Protein AF-A0A453BUC8-F1 (afdb_monomer)

Sequence (94 aa):
QVNPQFYAFRWITLLLTQEFKFRDCIHLWDALLGDPEGPQATLLRICCAMLILVRRRLLAGDFTANLKLLQNYPPTNIDHLLHIANKLRGLVPC

InterPro domains:
  IPR000195 Rab-GAP-TBC domain [PF00566] (2-58)
  IPR000195 Rab-GAP-TBC domain [PS50086] (1-36)
  IPR035969 Rab-GAP-TBC domain superfamily [SSF47923] (1-89)

Solvent-accessible surface area (backbone atoms only — not comparable to full-atom values): 5511 Å² total; per-residue (Å²): 136,85,63,59,74,81,38,49,53,59,40,61,78,50,65,38,52,89,62,40,55,71,72,56,33,52,58,52,42,55,55,24,72,68,36,92,81,33,46,68,51,43,47,52,31,42,55,49,26,55,51,59,75,44,38,72,58,48,75,74,39,55,72,68,55,36,50,51,44,60,69,55,49,71,94,70,64,62,70,62,41,50,54,48,18,59,70,40,62,91,72,61,86,121

Organism: Aegilops tauschii subsp. strangulata (NCBI:txid200361)

Nearest PDB structures (foldseek):
  2qq8-assembly1_A  TM=8.902E-01  e=6.471E-02  Homo sapiens
  4bg5-assembly2_B  TM=3.264E-01  e=9.032E+00  Borreliella burgdorferi B31

Mean predicted aligned error: 3.76 Å

Foldseek 3Di:
DADCVLQVVCCVVVVNPQADPPVLSVVLVCCQPVDPVHNVLLSVLLVVLLCVVCVVVCVVDDRVSNSVCRNHPDDDDSVVSSVSSVVCVPVDDD

Structure (mmCIF, N/CA/C/O backbone):
data_AF-A0A453BUC8-F1
#
_entry.id   AF-A0A453BUC8-F1
#
loop_
_atom_site.group_PDB
_atom_site.id
_atom_site.type_symbol
_atom_site.label_atom_id
_atom_site.label_alt_id
_atom_site.label_comp_id
_atom_site.label_asym_id
_atom_site.label_entity_id
_atom_site.label_seq_id
_atom_site.pdbx_PDB_ins_code
_atom_site.Cartn_x
_atom_site.Cartn_y
_atom_site.Cartn_z
_atom_site.occupancy
_atom_site.B_iso_or_equiv
_atom_site.auth_seq_id
_atom_site.auth_comp_id
_atom_site.auth_asym_id
_atom_site.auth_atom_id
_atom_site.pdbx_PDB_model_num
ATOM 1 N N . GLN A 1 1 ? 20.507 1.098 -6.235 1.00 59.62 1 GLN A N 1
ATOM 2 C CA . GLN A 1 1 ? 19.617 0.952 -5.060 1.00 59.62 1 GLN A CA 1
ATOM 3 C C . GLN A 1 1 ? 18.381 1.811 -5.286 1.00 59.62 1 GLN A C 1
ATOM 5 O O . GLN A 1 1 ? 18.540 2.938 -5.735 1.00 59.62 1 GLN A O 1
ATOM 10 N N . VAL A 1 2 ? 17.176 1.296 -5.025 1.00 75.81 2 VAL A N 1
ATOM 11 C CA . VAL A 1 2 ? 15.934 2.090 -5.070 1.00 75.81 2 VAL A CA 1
ATOM 12 C C . VAL A 1 2 ? 15.640 2.559 -3.648 1.00 75.81 2 VAL A C 1
ATOM 14 O O . VAL A 1 2 ? 15.424 1.727 -2.772 1.00 75.81 2 VAL A O 1
ATOM 17 N N . ASN A 1 3 ? 15.678 3.870 -3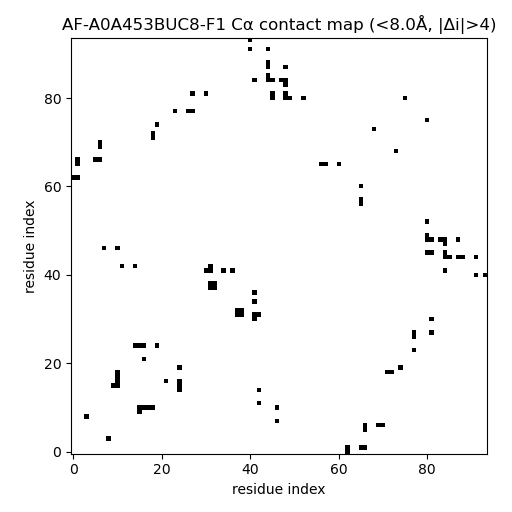.403 1.00 80.62 3 ASN A N 1
ATOM 18 C CA . ASN A 1 3 ? 15.377 4.426 -2.083 1.00 80.62 3 ASN A CA 1
ATOM 19 C C . ASN A 1 3 ? 13.850 4.380 -1.837 1.00 80.62 3 ASN A C 1
ATOM 21 O O . ASN A 1 3 ? 13.102 4.883 -2.683 1.00 80.62 3 ASN A O 1
ATOM 25 N N . PRO A 1 4 ? 13.377 3.826 -0.700 1.00 79.94 4 PRO A N 1
ATOM 26 C CA . PRO A 1 4 ? 11.963 3.809 -0.328 1.00 79.94 4 PRO A CA 1
ATOM 27 C C . PRO A 1 4 ? 11.257 5.162 -0.415 1.00 79.94 4 PRO A C 1
ATOM 29 O O . PRO A 1 4 ? 10.076 5.213 -0.747 1.00 79.94 4 PRO A O 1
ATOM 32 N N . GLN A 1 5 ? 11.974 6.266 -0.193 1.00 84.00 5 GLN A N 1
ATOM 33 C CA . GLN A 1 5 ? 11.423 7.623 -0.273 1.00 84.00 5 GLN A CA 1
ATOM 34 C C . GLN A 1 5 ? 10.772 7.943 -1.630 1.00 84.00 5 GLN A C 1
ATOM 36 O O . GLN A 1 5 ? 9.830 8.728 -1.674 1.00 84.00 5 GLN A O 1
ATOM 41 N N . PHE A 1 6 ? 11.203 7.304 -2.724 1.00 84.50 6 PHE A N 1
ATOM 42 C CA . PHE A 1 6 ? 10.666 7.567 -4.063 1.00 84.50 6 PHE A CA 1
ATOM 43 C C . PHE A 1 6 ? 9.284 6.951 -4.345 1.00 84.50 6 PHE A C 1
ATOM 45 O O . PHE A 1 6 ? 8.663 7.295 -5.354 1.00 84.50 6 PHE A O 1
ATOM 52 N N . TYR A 1 7 ? 8.797 6.043 -3.491 1.00 89.00 7 TYR A N 1
ATOM 53 C CA . TYR A 1 7 ? 7.475 5.415 -3.640 1.00 89.00 7 TYR A CA 1
ATOM 54 C C . TYR A 1 7 ? 6.697 5.356 -2.314 1.00 89.00 7 TYR A C 1
ATOM 56 O O . TYR A 1 7 ? 5.527 5.734 -2.266 1.00 89.00 7 TYR A O 1
ATOM 64 N N . ALA A 1 8 ? 7.351 4.963 -1.217 1.00 89.44 8 ALA A N 1
ATOM 65 C CA . ALA A 1 8 ? 6.706 4.673 0.061 1.00 89.44 8 ALA A CA 1
ATOM 66 C C . ALA A 1 8 ? 6.158 5.921 0.759 1.00 89.44 8 ALA A C 1
ATOM 68 O O . ALA A 1 8 ? 5.144 5.831 1.443 1.00 89.44 8 ALA A O 1
ATOM 69 N N . PHE A 1 9 ? 6.779 7.092 0.564 1.00 91.31 9 PHE A N 1
ATOM 70 C CA . PHE A 1 9 ? 6.275 8.344 1.138 1.00 91.31 9 PHE A CA 1
ATOM 71 C C . PHE A 1 9 ? 4.822 8.593 0.719 1.00 91.31 9 PHE A C 1
ATOM 73 O O . PHE A 1 9 ? 3.958 8.844 1.556 1.00 91.31 9 PHE A O 1
ATOM 80 N N . ARG A 1 10 ? 4.538 8.430 -0.575 1.00 93.31 10 ARG A N 1
ATOM 81 C CA . ARG A 1 10 ? 3.206 8.611 -1.155 1.00 93.31 10 ARG A CA 1
ATOM 82 C C . ARG A 1 10 ? 2.233 7.529 -0.694 1.00 93.31 10 ARG A C 1
ATOM 84 O O . ARG A 1 10 ? 1.112 7.843 -0.317 1.00 93.31 10 ARG A O 1
ATOM 91 N N . TRP A 1 11 ? 2.673 6.271 -0.675 1.00 94.75 11 TRP A N 1
ATOM 92 C CA . TRP A 1 11 ? 1.873 5.147 -0.179 1.00 94.75 11 TRP A CA 1
ATOM 93 C C . TRP A 1 11 ? 1.398 5.364 1.262 1.00 94.75 11 TRP A C 1
ATOM 95 O O . TRP A 1 11 ? 0.224 5.156 1.558 1.00 94.75 11 TRP A O 1
ATOM 105 N N . ILE A 1 12 ? 2.300 5.819 2.134 1.00 93.06 12 ILE A N 1
ATOM 106 C CA . ILE A 1 12 ? 2.029 6.008 3.561 1.00 93.06 12 ILE A CA 1
ATOM 107 C C . ILE A 1 12 ? 1.174 7.256 3.798 1.00 93.06 12 ILE A C 1
ATOM 109 O O . ILE A 1 12 ? 0.133 7.170 4.441 1.00 93.06 12 ILE A O 1
ATOM 113 N N . THR A 1 13 ? 1.581 8.407 3.256 1.00 93.38 13 THR A N 1
ATOM 114 C CA . THR A 1 13 ? 0.884 9.689 3.486 1.00 93.38 13 THR A CA 1
ATOM 115 C C . THR A 1 13 ? -0.531 9.712 2.921 1.00 93.38 13 THR A C 1
ATOM 117 O O . THR A 1 13 ? -1.398 10.375 3.480 1.00 93.38 13 THR A O 1
ATOM 120 N N . LEU A 1 14 ? -0.778 8.971 1.838 1.00 94.69 14 LEU A N 1
ATOM 121 C CA . LEU A 1 14 ? -2.085 8.901 1.190 1.00 94.69 14 LEU A CA 1
ATOM 122 C C . LEU A 1 14 ? -2.864 7.632 1.536 1.00 94.69 14 LEU A C 1
ATOM 124 O O . LEU A 1 14 ? -3.863 7.348 0.873 1.00 94.69 14 LEU A O 1
ATOM 128 N N . LEU A 1 15 ? -2.409 6.846 2.518 1.00 93.81 15 LEU A N 1
ATOM 129 C CA . LEU A 1 15 ? -3.047 5.592 2.937 1.00 93.81 15 LEU A CA 1
ATOM 130 C C . LEU A 1 15 ? -3.443 4.697 1.748 1.00 93.81 15 LEU A C 1
ATOM 132 O O . LEU A 1 15 ? -4.549 4.158 1.696 1.00 93.81 15 LEU A O 1
ATOM 136 N N . LEU A 1 16 ? -2.531 4.572 0.777 1.00 95.00 16 LEU A N 1
ATOM 137 C CA . LEU A 1 16 ? -2.648 3.742 -0.429 1.00 95.00 16 LEU A CA 1
ATOM 138 C C . LEU A 1 16 ? -3.752 4.141 -1.432 1.00 95.00 16 LEU A C 1
ATOM 140 O O . LEU A 1 16 ? -3.971 3.431 -2.413 1.00 95.00 16 LEU A O 1
ATOM 144 N N . THR A 1 17 ? -4.401 5.297 -1.260 1.00 93.88 17 THR A N 1
ATOM 145 C CA . THR A 1 17 ? -5.525 5.752 -2.114 1.00 93.88 17 THR A CA 1
ATOM 146 C C . THR A 1 17 ? -5.181 6.006 -3.574 1.00 93.88 17 THR A C 1
ATOM 148 O O . THR A 1 17 ? -6.067 6.004 -4.422 1.00 93.88 17 THR A O 1
ATOM 151 N N . GLN A 1 18 ? -3.906 6.226 -3.883 1.00 93.00 18 GLN A N 1
ATOM 152 C CA . GLN A 1 18 ? -3.452 6.401 -5.260 1.00 93.00 18 GLN A CA 1
ATOM 153 C C . GLN A 1 18 ? -3.012 5.093 -5.934 1.00 93.00 18 GLN A C 1
ATOM 155 O O . GLN A 1 18 ? -2.841 5.089 -7.149 1.00 93.00 18 GLN A O 1
ATOM 160 N N . GLU A 1 19 ? -2.853 3.999 -5.178 1.00 92.00 19 GLU A N 1
ATOM 161 C CA . GLU A 1 19 ? -2.428 2.700 -5.729 1.00 92.00 19 GLU A CA 1
ATOM 162 C C . GLU A 1 19 ? -3.598 1.778 -6.041 1.00 92.00 19 GLU A C 1
ATOM 164 O O . GLU A 1 19 ? -3.503 0.921 -6.919 1.00 92.00 19 GLU A O 1
ATOM 169 N N . PHE A 1 20 ? -4.701 1.944 -5.317 1.00 94.06 20 PHE A N 1
ATOM 170 C CA . PHE A 1 20 ? -5.859 1.072 -5.407 1.00 94.06 20 PHE A CA 1
ATOM 171 C C . PHE A 1 20 ? -7.124 1.875 -5.685 1.00 94.06 20 PHE A C 1
ATOM 173 O O . PHE A 1 20 ? -7.191 3.086 -5.481 1.00 94.06 20 PHE A O 1
ATOM 180 N N . LYS A 1 21 ? -8.159 1.194 -6.180 1.00 93.38 21 LYS A N 1
ATOM 181 C CA . LYS A 1 21 ? -9.464 1.827 -6.376 1.00 93.38 21 LYS A CA 1
ATOM 182 C C . LYS A 1 21 ? -10.080 2.126 -5.016 1.00 93.38 21 LYS A C 1
ATOM 184 O O . LYS A 1 21 ? -9.869 1.385 -4.067 1.00 93.38 21 LYS A O 1
ATOM 189 N N . PHE A 1 22 ? -10.947 3.133 -4.950 1.00 92.88 22 PHE A N 1
ATOM 190 C CA . PHE A 1 22 ? -11.585 3.537 -3.694 1.00 92.88 22 PHE A CA 1
ATOM 191 C C . PHE A 1 22 ? -12.209 2.369 -2.907 1.00 92.88 22 PHE A C 1
ATOM 193 O O . PHE A 1 22 ? -11.987 2.257 -1.709 1.00 92.88 22 PHE A O 1
ATOM 200 N N . ARG A 1 23 ? -12.912 1.445 -3.579 1.00 94.12 23 ARG A N 1
ATOM 201 C CA . ARG A 1 23 ? -13.474 0.237 -2.943 1.00 94.12 23 ARG A CA 1
ATOM 202 C C . ARG A 1 23 ? -12.405 -0.630 -2.267 1.00 94.12 23 ARG A C 1
ATOM 204 O O . ARG A 1 23 ? -12.612 -1.084 -1.148 1.00 94.12 23 ARG A O 1
ATOM 211 N N . ASP A 1 24 ? -11.282 -0.838 -2.943 1.00 95.38 24 ASP A N 1
ATOM 212 C CA . ASP A 1 24 ? -10.156 -1.620 -2.433 1.00 95.38 24 ASP A CA 1
ATOM 213 C C . ASP A 1 24 ? -9.487 -0.899 -1.254 1.00 95.38 24 ASP A C 1
ATOM 215 O O . ASP A 1 24 ? -9.113 -1.533 -0.271 1.00 95.38 24 ASP A O 1
ATOM 219 N N . CYS A 1 25 ? -9.396 0.434 -1.315 1.00 95.06 25 CYS A N 1
ATOM 220 C CA . CYS A 1 25 ? -8.909 1.252 -0.206 1.00 95.06 25 CYS A CA 1
ATOM 221 C C . CYS A 1 25 ? -9.787 1.106 1.036 1.00 95.06 25 CYS A C 1
ATOM 223 O O . CYS A 1 25 ? -9.243 0.932 2.117 1.00 95.06 25 CYS A O 1
ATOM 225 N N . ILE A 1 26 ? -11.117 1.117 0.894 1.00 95.81 26 ILE A N 1
ATOM 226 C CA . ILE A 1 26 ? -12.032 0.909 2.027 1.00 95.81 26 ILE A CA 1
ATOM 227 C C . ILE A 1 26 ? -11.805 -0.470 2.663 1.00 95.81 26 ILE A C 1
ATOM 229 O O . ILE A 1 26 ? -11.624 -0.546 3.871 1.00 95.81 26 ILE A O 1
ATOM 233 N N . HIS A 1 27 ? -11.687 -1.535 1.862 1.00 95.12 27 HIS A N 1
ATOM 234 C CA . HIS A 1 27 ? -11.346 -2.873 2.372 1.00 95.12 27 HIS A CA 1
ATOM 235 C C . HIS A 1 27 ? -9.996 -2.912 3.107 1.00 95.12 27 HIS A C 1
ATOM 237 O O . HIS A 1 27 ? -9.864 -3.546 4.153 1.00 95.12 27 HIS A O 1
ATOM 243 N N . LEU A 1 28 ? -8.972 -2.239 2.574 1.00 95.75 28 LEU A N 1
ATOM 244 C CA . LEU A 1 28 ? -7.681 -2.117 3.255 1.00 95.75 28 LEU A CA 1
ATOM 245 C C . LEU A 1 28 ? -7.808 -1.336 4.565 1.00 95.75 28 LEU A C 1
ATOM 247 O O . LEU A 1 28 ? -7.132 -1.664 5.536 1.00 95.75 28 LEU A O 1
ATOM 251 N N . TRP A 1 29 ? -8.657 -0.311 4.596 1.00 96.19 29 TRP A N 1
ATOM 252 C CA . TRP A 1 29 ? -8.874 0.526 5.769 1.00 96.19 29 TRP A CA 1
ATOM 253 C C . TRP A 1 29 ? -9.663 -0.181 6.867 1.00 96.19 29 TRP A C 1
ATOM 255 O O . TRP A 1 29 ? -9.357 0.039 8.035 1.00 96.19 29 TRP A O 1
ATOM 265 N N . ASP A 1 30 ? -10.583 -1.083 6.523 1.00 95.62 30 ASP A N 1
ATOM 266 C CA . ASP A 1 30 ? -11.246 -1.950 7.503 1.00 95.62 30 ASP A CA 1
ATOM 267 C C . ASP A 1 30 ? -10.210 -2.777 8.280 1.00 95.62 30 ASP A C 1
ATOM 269 O O . ASP A 1 30 ? -10.229 -2.823 9.511 1.00 95.62 30 ASP A O 1
ATOM 273 N N . ALA A 1 31 ? -9.237 -3.361 7.570 1.00 93.56 31 ALA A N 1
ATOM 274 C CA . ALA A 1 31 ? -8.127 -4.073 8.198 1.00 93.56 31 ALA A CA 1
ATOM 275 C C . ALA A 1 31 ? -7.181 -3.125 8.954 1.00 93.56 31 ALA A C 1
ATOM 277 O O . ALA A 1 31 ? -6.767 -3.438 10.063 1.00 93.56 31 ALA A O 1
ATOM 278 N N . LEU A 1 32 ? -6.851 -1.966 8.376 1.00 94.62 32 LEU A N 1
ATOM 279 C CA . LEU A 1 32 ? -5.955 -0.967 8.967 1.00 94.62 32 LEU A CA 1
ATOM 280 C C . LEU A 1 32 ? -6.457 -0.457 10.324 1.00 94.62 32 LEU A C 1
ATOM 282 O O . LEU A 1 32 ? -5.678 -0.341 11.267 1.00 94.62 32 LEU A O 1
ATOM 286 N N . LEU A 1 33 ? -7.741 -0.105 10.396 1.00 93.75 33 LEU A N 1
ATOM 287 C CA . LEU A 1 33 ? -8.357 0.536 11.556 1.00 93.75 33 LEU A CA 1
ATOM 288 C C . LEU A 1 33 ? -8.858 -0.484 12.584 1.00 93.75 33 LEU A C 1
ATOM 290 O O . LEU A 1 33 ? -8.943 -0.156 13.764 1.00 93.75 33 LEU A O 1
ATOM 294 N N . GLY A 1 34 ? -9.178 -1.706 12.149 1.00 93.06 34 GLY A N 1
ATOM 295 C CA . GLY A 1 34 ? -9.627 -2.792 13.021 1.00 93.06 34 GLY A CA 1
ATOM 296 C C . GLY A 1 34 ? -8.504 -3.611 13.667 1.00 93.06 34 GLY A C 1
ATOM 297 O O . GLY A 1 34 ? -8.791 -4.490 14.480 1.00 93.06 34 GLY A O 1
ATOM 298 N N . ASP A 1 35 ? -7.237 -3.380 13.310 1.00 92.19 35 ASP A N 1
ATOM 299 C CA . ASP A 1 35 ? -6.119 -4.181 13.813 1.00 92.19 35 ASP A CA 1
ATOM 300 C C . ASP A 1 35 ? -5.675 -3.761 15.231 1.00 92.19 35 ASP A C 1
ATOM 302 O O . ASP A 1 35 ? -5.365 -2.585 15.452 1.00 92.19 35 ASP A O 1
ATOM 306 N N . PRO A 1 36 ? -5.560 -4.701 16.190 1.00 89.06 36 PRO A N 1
ATOM 307 C CA . PRO A 1 36 ? -5.129 -4.395 17.555 1.00 89.06 36 PRO A CA 1
ATOM 308 C C . PRO A 1 36 ? -3.664 -3.941 17.673 1.00 89.06 36 PRO A C 1
ATOM 310 O O . PRO A 1 36 ? -3.327 -3.293 18.659 1.00 89.06 36 PRO A O 1
ATOM 313 N N . GLU A 1 37 ? -2.792 -4.235 16.699 1.00 88.81 37 GLU A N 1
ATOM 314 C CA . GLU A 1 37 ? -1.414 -3.699 16.670 1.00 88.81 37 GLU A CA 1
ATOM 315 C C . GLU A 1 37 ? -1.363 -2.223 16.229 1.00 88.81 37 GLU A C 1
ATOM 317 O O . GLU A 1 37 ? -0.310 -1.585 16.251 1.00 88.81 37 GLU A O 1
ATOM 322 N N . GLY A 1 38 ? -2.511 -1.662 15.848 1.00 90.38 38 GLY A N 1
ATOM 323 C CA . GLY A 1 38 ? -2.668 -0.270 15.475 1.00 90.38 38 GLY A CA 1
ATOM 324 C C . GLY A 1 38 ? -2.454 0.006 13.982 1.00 90.38 38 GLY A C 1
ATOM 325 O O . GLY A 1 38 ? -1.900 -0.810 13.229 1.00 90.38 38 GLY A O 1
ATOM 326 N N . PRO A 1 39 ? -2.883 1.195 13.524 1.00 91.38 39 PRO A N 1
ATOM 327 C CA . PRO A 1 39 ? -2.932 1.527 12.103 1.00 91.38 39 PRO A CA 1
ATOM 328 C C . PRO A 1 39 ? -1.544 1.677 11.478 1.00 91.38 39 PRO A C 1
ATOM 330 O O . PRO A 1 39 ? -1.341 1.272 10.337 1.00 91.38 39 PRO A O 1
ATOM 333 N N . GLN A 1 40 ? -0.564 2.210 12.216 1.00 91.00 40 GLN A N 1
ATOM 334 C CA . GLN A 1 40 ? 0.794 2.410 11.700 1.00 91.00 40 GLN A CA 1
ATOM 335 C C . GLN A 1 40 ? 1.500 1.077 11.418 1.00 91.00 40 GLN A C 1
ATOM 337 O O . GLN A 1 40 ? 2.002 0.872 10.312 1.00 91.00 40 GLN A O 1
ATOM 342 N N . ALA A 1 41 ? 1.502 0.155 12.385 1.00 91.81 41 ALA A N 1
ATOM 343 C CA . ALA A 1 41 ? 2.093 -1.172 12.221 1.00 91.81 41 ALA A CA 1
ATOM 344 C C . ALA A 1 41 ? 1.421 -1.942 11.074 1.00 91.81 41 ALA A C 1
ATOM 346 O O . ALA A 1 41 ? 2.082 -2.537 10.219 1.00 91.81 41 ALA A O 1
ATOM 347 N N . THR A 1 42 ? 0.093 -1.863 10.996 1.00 93.62 42 THR A N 1
ATOM 348 C CA . THR A 1 42 ? -0.692 -2.512 9.941 1.00 93.62 42 THR A CA 1
ATOM 349 C C . THR A 1 42 ? -0.398 -1.937 8.563 1.00 93.62 42 THR A C 1
ATOM 351 O O . THR A 1 42 ? -0.167 -2.706 7.629 1.00 93.62 42 THR A O 1
ATOM 354 N N . LEU A 1 43 ? -0.295 -0.611 8.438 1.00 94.62 43 LEU A N 1
ATOM 355 C CA . LEU A 1 43 ? 0.085 0.045 7.189 1.00 94.62 43 LEU A CA 1
ATOM 356 C C . LEU A 1 43 ? 1.452 -0.425 6.699 1.00 94.62 43 LEU A C 1
ATOM 358 O O . LEU A 1 43 ? 1.609 -0.762 5.527 1.00 94.62 43 LEU A O 1
ATOM 362 N N . LEU A 1 44 ? 2.440 -0.475 7.597 1.00 93.69 44 LEU A N 1
ATOM 363 C CA . LEU A 1 44 ? 3.789 -0.919 7.256 1.00 93.69 44 LEU A CA 1
ATOM 364 C C . LEU A 1 44 ? 3.793 -2.381 6.798 1.00 93.69 44 LEU A C 1
ATOM 366 O O . LEU A 1 44 ? 4.412 -2.688 5.781 1.00 93.69 44 LEU A O 1
ATOM 370 N N . ARG A 1 45 ? 3.037 -3.266 7.461 1.00 94.75 45 ARG A N 1
ATOM 371 C CA . ARG A 1 45 ? 2.876 -4.663 7.020 1.00 94.75 45 ARG A CA 1
ATOM 372 C C . ARG A 1 45 ? 2.224 -4.766 5.643 1.00 94.75 45 ARG A C 1
ATOM 374 O O . ARG A 1 45 ? 2.687 -5.564 4.830 1.00 94.75 45 ARG A O 1
ATOM 381 N N . ILE A 1 46 ? 1.213 -3.948 5.344 1.00 95.88 46 ILE A N 1
ATOM 382 C CA . ILE A 1 46 ? 0.588 -3.897 4.011 1.00 95.88 46 ILE A CA 1
ATOM 383 C C . ILE A 1 46 ? 1.606 -3.424 2.963 1.00 95.88 46 ILE A C 1
ATOM 385 O O . ILE A 1 46 ? 1.784 -4.089 1.943 1.00 95.88 46 ILE A O 1
ATOM 389 N N . CYS A 1 47 ? 2.347 -2.345 3.229 1.00 95.44 47 CYS A N 1
ATOM 390 C CA . CYS A 1 47 ? 3.414 -1.858 2.347 1.00 95.44 47 CYS A CA 1
ATOM 391 C C . CYS A 1 47 ? 4.501 -2.924 2.107 1.00 95.44 47 CYS A C 1
ATOM 393 O O . CYS A 1 47 ? 4.957 -3.117 0.978 1.00 95.44 47 CYS A O 1
ATOM 395 N N . CYS A 1 48 ? 4.905 -3.663 3.144 1.00 94.81 48 CYS A N 1
ATOM 396 C CA . CYS A 1 48 ? 5.836 -4.782 3.013 1.00 94.81 48 CYS A CA 1
ATOM 397 C C . CYS A 1 48 ? 5.247 -5.918 2.166 1.00 94.81 48 CYS A C 1
ATOM 399 O O . CYS A 1 48 ? 5.925 -6.433 1.275 1.00 94.81 48 CYS A O 1
ATOM 401 N N . ALA A 1 49 ? 3.984 -6.285 2.390 1.00 96.19 49 ALA A N 1
ATOM 402 C CA . ALA A 1 49 ? 3.293 -7.304 1.607 1.00 96.19 49 ALA A CA 1
ATOM 403 C C . ALA A 1 49 ? 3.197 -6.916 0.123 1.00 96.19 49 ALA A C 1
ATOM 405 O O . ALA A 1 49 ? 3.435 -7.760 -0.746 1.00 96.19 49 ALA A O 1
ATOM 406 N N . MET A 1 50 ? 2.966 -5.633 -0.177 1.00 96.12 50 MET A N 1
ATOM 407 C CA . MET A 1 50 ? 3.000 -5.114 -1.545 1.00 96.12 50 MET A CA 1
ATOM 408 C C . MET A 1 50 ? 4.360 -5.369 -2.207 1.00 96.12 50 MET A C 1
ATOM 410 O O . MET A 1 50 ? 4.414 -5.854 -3.338 1.00 96.12 50 MET A O 1
ATOM 414 N N . LEU A 1 51 ? 5.469 -5.108 -1.511 1.00 94.94 51 LEU A N 1
ATOM 415 C CA . LEU A 1 51 ? 6.815 -5.373 -2.034 1.00 94.94 51 LEU A CA 1
ATOM 416 C C . LEU A 1 51 ? 7.077 -6.871 -2.238 1.00 94.94 51 LEU A C 1
ATOM 418 O O . LEU A 1 51 ? 7.685 -7.261 -3.237 1.00 94.94 51 LEU A O 1
ATOM 422 N N . ILE A 1 52 ? 6.600 -7.718 -1.323 1.00 95.12 52 ILE A N 1
ATOM 423 C CA . ILE A 1 52 ? 6.740 -9.178 -1.417 1.00 95.12 52 ILE A CA 1
ATOM 424 C C . ILE A 1 52 ? 6.011 -9.714 -2.653 1.00 95.12 52 ILE A C 1
ATOM 426 O O . ILE A 1 52 ? 6.583 -10.516 -3.394 1.00 95.12 52 ILE A O 1
ATOM 430 N N . LEU A 1 53 ? 4.791 -9.241 -2.921 1.00 96.00 53 LEU A N 1
ATOM 431 C CA . LEU A 1 53 ? 3.996 -9.672 -4.074 1.00 96.00 53 LEU A CA 1
ATOM 432 C C . LEU A 1 53 ? 4.682 -9.392 -5.413 1.00 96.00 53 LEU A C 1
ATOM 434 O O . LEU A 1 53 ? 4.641 -10.225 -6.319 1.00 96.00 53 LEU A O 1
ATOM 438 N N . VAL A 1 54 ? 5.365 -8.254 -5.534 1.00 95.31 54 VAL A N 1
ATOM 439 C CA . VAL A 1 54 ? 6.089 -7.892 -6.761 1.00 95.31 54 VAL A CA 1
ATOM 440 C C . VAL A 1 54 ? 7.569 -8.280 -6.734 1.00 95.31 54 VAL A C 1
ATOM 442 O O . VAL A 1 54 ? 8.285 -8.003 -7.697 1.00 95.31 54 VAL A O 1
ATOM 445 N N . ARG A 1 55 ? 8.044 -8.980 -5.691 1.00 95.44 55 ARG A N 1
ATOM 446 C CA . ARG A 1 55 ? 9.465 -9.317 -5.480 1.00 95.44 55 ARG A CA 1
ATOM 447 C C . ARG A 1 55 ? 10.127 -9.940 -6.705 1.00 95.44 55 ARG A C 1
ATOM 449 O O . ARG A 1 55 ? 11.236 -9.556 -7.053 1.00 95.44 55 ARG A O 1
ATOM 456 N N . ARG A 1 56 ? 9.461 -10.887 -7.376 1.00 94.31 56 ARG A N 1
ATOM 457 C CA . ARG A 1 56 ? 10.021 -11.544 -8.574 1.00 94.31 56 ARG A CA 1
ATOM 458 C C . ARG A 1 56 ? 10.293 -10.547 -9.702 1.00 94.31 56 ARG A C 1
ATOM 460 O O . ARG A 1 56 ? 11.325 -10.641 -10.352 1.00 94.31 56 ARG A O 1
ATOM 467 N N . ARG A 1 57 ? 9.395 -9.575 -9.900 1.00 93.56 57 ARG A N 1
ATOM 468 C CA . ARG A 1 57 ? 9.556 -8.509 -10.899 1.00 93.56 57 ARG A CA 1
ATOM 469 C C . ARG A 1 57 ? 10.643 -7.527 -10.478 1.00 93.56 57 ARG A C 1
ATOM 471 O O . ARG A 1 57 ? 11.446 -7.150 -11.317 1.00 93.56 57 ARG A O 1
ATOM 478 N N . LEU A 1 58 ? 10.708 -7.190 -9.187 1.00 93.44 58 LEU A N 1
ATOM 479 C CA . LEU A 1 58 ? 11.746 -6.312 -8.643 1.00 93.44 58 LEU A CA 1
ATOM 480 C C . LEU A 1 58 ? 13.158 -6.891 -8.801 1.00 93.44 58 LEU A C 1
ATOM 482 O O . LEU A 1 58 ? 14.091 -6.161 -9.108 1.00 93.44 58 LEU A O 1
ATOM 486 N N . LEU A 1 59 ? 13.319 -8.201 -8.596 1.00 92.81 59 LEU A N 1
ATOM 487 C CA . LEU A 1 59 ? 14.613 -8.875 -8.739 1.00 92.81 59 LEU A CA 1
ATOM 488 C C . LEU A 1 59 ? 15.059 -9.015 -10.201 1.00 92.81 59 LEU A C 1
ATOM 490 O O . LEU A 1 59 ? 16.255 -9.093 -10.456 1.00 92.81 59 LEU A O 1
ATOM 494 N N . ALA A 1 60 ? 14.112 -9.068 -11.140 1.00 94.00 60 ALA A N 1
ATOM 495 C CA . ALA A 1 60 ? 14.398 -9.146 -12.570 1.00 94.00 60 ALA A CA 1
ATOM 496 C C . ALA A 1 60 ? 14.559 -7.765 -13.233 1.00 94.00 60 ALA A C 1
ATOM 498 O O . ALA A 1 60 ? 15.163 -7.666 -14.297 1.00 94.00 60 ALA A O 1
ATOM 499 N N . GLY A 1 61 ? 13.976 -6.717 -12.643 1.00 90.88 61 GLY A N 1
ATO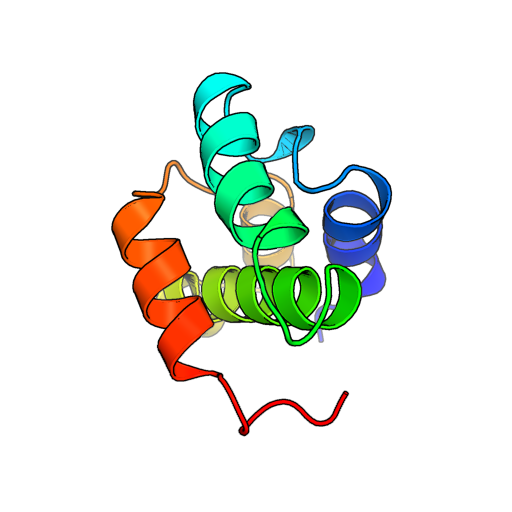M 500 C CA . GLY A 1 61 ? 13.969 -5.363 -13.18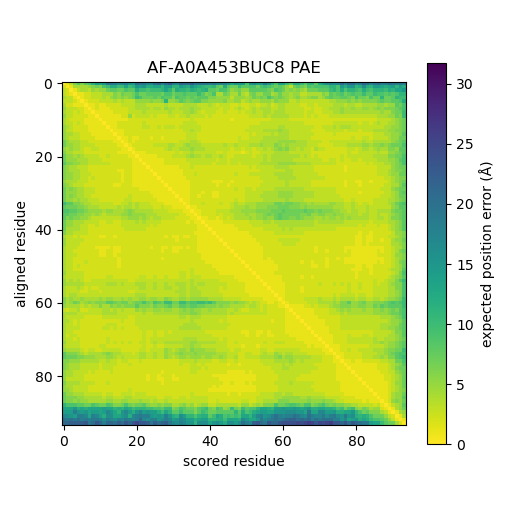5 1.00 90.88 61 GLY A CA 1
ATOM 501 C C . GLY A 1 61 ? 15.209 -4.550 -12.817 1.00 90.88 61 GLY A C 1
ATOM 502 O O . GLY A 1 61 ? 15.830 -4.746 -11.771 1.00 90.88 61 GLY A O 1
ATOM 503 N N . ASP A 1 62 ? 15.538 -3.589 -13.676 1.00 91.44 62 ASP A N 1
ATOM 504 C CA . ASP A 1 62 ? 16.527 -2.556 -13.385 1.00 91.44 62 ASP A CA 1
ATOM 505 C C . ASP A 1 62 ? 15.933 -1.431 -12.512 1.00 91.44 62 ASP A C 1
ATOM 507 O O . ASP A 1 62 ? 14.770 -1.462 -12.098 1.00 91.44 62 ASP A O 1
ATOM 511 N N . PHE A 1 63 ? 16.740 -0.415 -12.197 1.00 89.88 63 PHE A N 1
ATOM 512 C CA . PHE A 1 63 ? 16.305 0.708 -11.362 1.00 89.88 63 PHE A CA 1
ATOM 513 C C . PHE A 1 63 ? 15.044 1.401 -11.906 1.00 89.88 63 PHE A C 1
ATOM 515 O O . PHE A 1 63 ? 14.093 1.624 -11.154 1.00 89.88 63 PHE A O 1
ATOM 522 N N . THR A 1 64 ? 15.025 1.717 -13.201 1.00 92.19 64 THR A N 1
ATOM 523 C CA . THR A 1 64 ? 13.938 2.466 -13.843 1.00 92.19 64 THR A CA 1
ATOM 524 C C . THR A 1 64 ? 12.656 1.641 -13.901 1.00 92.19 64 THR A C 1
ATOM 526 O O . THR A 1 64 ? 11.581 2.145 -13.568 1.00 92.19 64 THR A O 1
ATOM 529 N N . ALA A 1 65 ? 12.757 0.362 -14.267 1.00 93.25 65 ALA A N 1
ATOM 530 C CA . ALA A 1 65 ? 11.630 -0.559 -14.295 1.00 93.25 65 ALA A CA 1
ATOM 531 C C . ALA A 1 65 ? 11.029 -0.751 -12.898 1.00 93.25 65 ALA A C 1
ATOM 533 O O . ALA A 1 65 ? 9.807 -0.700 -12.742 1.00 93.25 65 ALA A O 1
ATOM 534 N N . ASN A 1 66 ? 11.874 -0.907 -11.877 1.00 94.38 66 ASN A N 1
ATOM 535 C CA . ASN A 1 66 ? 11.437 -1.081 -10.494 1.00 94.38 66 ASN A CA 1
ATOM 536 C C . ASN A 1 66 ? 10.758 0.172 -9.948 1.00 94.38 66 ASN A C 1
ATOM 538 O O . ASN A 1 66 ? 9.700 0.071 -9.330 1.00 94.38 66 ASN A O 1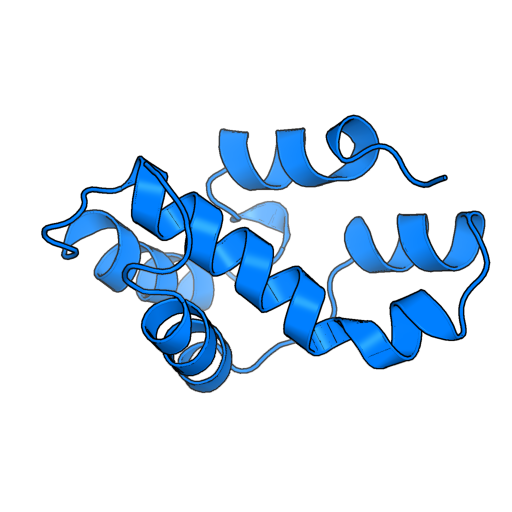
ATOM 542 N N . LEU A 1 67 ? 11.315 1.355 -10.216 1.00 93.31 67 LEU A N 1
ATOM 543 C CA . LEU A 1 67 ? 10.699 2.606 -9.793 1.00 93.31 67 LEU A CA 1
ATOM 544 C C . LEU A 1 67 ? 9.336 2.807 -10.465 1.00 93.31 67 LEU A C 1
ATOM 546 O O . LEU A 1 67 ? 8.355 3.099 -9.785 1.00 93.31 67 LEU A O 1
ATOM 550 N N . LYS A 1 68 ? 9.246 2.567 -11.778 1.00 93.81 68 LYS A N 1
ATOM 551 C CA . LYS A 1 68 ? 7.985 2.672 -12.520 1.00 93.81 68 LYS A CA 1
ATOM 552 C C . LYS A 1 68 ? 6.940 1.676 -12.019 1.00 93.81 68 LYS A C 1
ATOM 554 O O . LYS A 1 68 ? 5.773 2.044 -11.910 1.00 93.81 68 LYS A O 1
ATOM 559 N N . LEU A 1 69 ? 7.354 0.449 -11.700 1.00 94.19 69 LEU A N 1
ATOM 560 C CA . LEU A 1 69 ? 6.493 -0.591 -11.135 1.00 94.19 69 LEU A CA 1
ATOM 561 C C . LEU A 1 69 ? 5.942 -0.204 -9.759 1.00 94.19 69 LEU A C 1
ATOM 563 O O . LEU A 1 69 ? 4.776 -0.451 -9.484 1.00 94.19 69 LEU A O 1
ATOM 567 N N . LEU A 1 70 ? 6.770 0.388 -8.897 1.00 93.81 70 LEU A N 1
ATOM 568 C CA . LEU A 1 70 ? 6.364 0.798 -7.549 1.00 93.81 70 LEU A CA 1
ATOM 569 C C . LEU A 1 70 ? 5.560 2.102 -7.544 1.00 93.81 70 LEU A C 1
ATOM 571 O O . LEU A 1 70 ? 4.753 2.321 -6.653 1.00 93.81 70 LEU A O 1
ATOM 575 N N . GLN A 1 71 ? 5.760 2.978 -8.527 1.00 92.44 71 GLN A N 1
ATOM 576 C CA . GLN A 1 71 ? 4.943 4.183 -8.685 1.00 92.44 71 GLN A CA 1
ATOM 577 C C . GLN A 1 71 ? 3.604 3.912 -9.381 1.00 92.44 71 G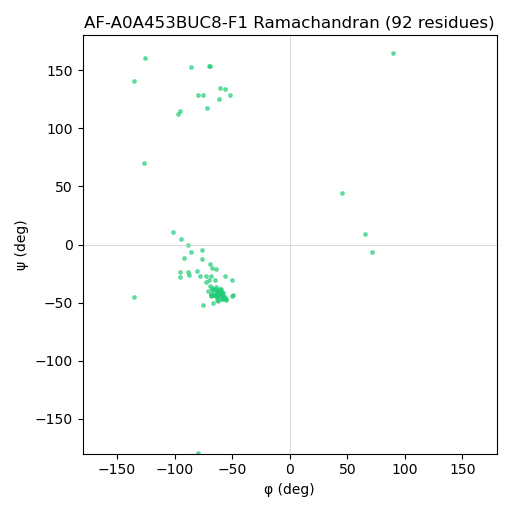LN A C 1
ATOM 579 O O . GLN A 1 71 ? 2.681 4.700 -9.216 1.00 92.44 71 GLN A O 1
ATOM 584 N N . ASN A 1 72 ? 3.509 2.825 -10.152 1.00 93.00 72 ASN A N 1
ATOM 585 C CA . ASN A 1 72 ? 2.298 2.391 -10.849 1.00 93.00 72 ASN A CA 1
ATOM 586 C C . ASN A 1 72 ? 2.004 0.936 -10.472 1.00 93.00 72 ASN A C 1
ATOM 588 O O . ASN A 1 72 ? 2.212 0.016 -11.276 1.00 93.00 72 ASN A O 1
ATOM 592 N N . TYR A 1 73 ? 1.593 0.727 -9.221 1.00 94.12 73 TYR A N 1
ATOM 593 C CA . TYR A 1 73 ? 1.421 -0.611 -8.674 1.00 94.12 73 TYR A CA 1
ATOM 594 C C . TYR A 1 73 ? 0.365 -1.411 -9.465 1.00 94.12 73 TYR A C 1
ATOM 596 O O . TYR A 1 73 ? -0.691 -0.879 -9.813 1.00 94.12 73 TYR A O 1
ATOM 604 N N . PRO A 1 74 ? 0.633 -2.684 -9.814 1.00 93.12 74 PRO A N 1
ATOM 605 C CA . PRO A 1 74 ? -0.284 -3.463 -10.634 1.00 93.12 74 PRO A CA 1
ATOM 606 C C . PRO A 1 74 ? -1.571 -3.816 -9.868 1.00 93.12 74 PRO A C 1
ATOM 608 O O . PRO A 1 74 ? -1.532 -3.984 -8.644 1.00 93.12 74 PRO A O 1
ATOM 611 N N . PRO A 1 75 ? -2.697 -4.032 -10.579 1.00 91.00 75 PRO A N 1
ATOM 612 C CA . PRO A 1 75 ? -3.919 -4.540 -9.970 1.00 91.00 75 PRO A CA 1
ATOM 613 C C . PRO A 1 75 ? -3.636 -5.808 -9.166 1.00 91.00 75 PRO A C 1
ATOM 615 O O . PRO A 1 75 ? -3.011 -6.746 -9.662 1.00 91.00 75 PRO A O 1
ATOM 618 N N . THR A 1 76 ? -4.079 -5.814 -7.915 1.00 93.38 76 THR A N 1
ATOM 619 C CA . THR A 1 76 ? -3.735 -6.843 -6.936 1.00 93.38 76 THR A CA 1
ATOM 620 C C . THR A 1 76 ? -4.985 -7.261 -6.181 1.00 93.38 76 THR A C 1
ATOM 622 O O . THR A 1 76 ? -5.826 -6.428 -5.859 1.00 93.38 76 THR A O 1
ATOM 625 N N . ASN A 1 77 ? -5.110 -8.557 -5.899 1.00 95.00 77 ASN A N 1
ATOM 626 C CA . ASN A 1 77 ? -6.186 -9.070 -5.060 1.00 95.00 77 ASN A CA 1
ATOM 627 C C . ASN A 1 77 ? -5.934 -8.655 -3.598 1.00 95.00 77 ASN A C 1
ATOM 629 O O . ASN A 1 77 ? -4.926 -9.052 -3.007 1.00 95.00 77 ASN A O 1
ATOM 633 N N . ILE A 1 78 ? -6.850 -7.860 -3.042 1.00 95.81 78 ILE A N 1
ATOM 634 C CA . ILE A 1 78 ? -6.728 -7.280 -1.700 1.00 95.81 78 ILE A CA 1
ATOM 635 C C . ILE A 1 78 ? -6.771 -8.345 -0.604 1.00 95.81 78 ILE A C 1
ATOM 637 O O . ILE A 1 78 ? -5.969 -8.274 0.322 1.00 95.81 78 ILE A O 1
ATOM 641 N N . ASP A 1 79 ? -7.603 -9.378 -0.737 1.00 95.75 79 ASP A N 1
ATOM 642 C CA . ASP A 1 79 ? -7.675 -10.467 0.246 1.00 95.75 79 ASP A CA 1
ATOM 643 C C . ASP A 1 79 ? -6.344 -11.223 0.322 1.00 95.75 79 ASP A C 1
ATOM 645 O O . ASP A 1 79 ? -5.830 -11.520 1.401 1.00 95.75 79 ASP A O 1
ATOM 649 N N . HIS A 1 80 ? -5.726 -11.479 -0.836 1.00 96.31 80 HIS A N 1
ATOM 650 C CA . HIS A 1 80 ? -4.409 -12.106 -0.892 1.00 96.31 80 HIS A CA 1
ATOM 651 C C . HIS A 1 80 ? -3.307 -11.195 -0.325 1.00 96.31 80 HIS A C 1
ATOM 653 O O . HIS A 1 80 ? -2.411 -11.673 0.375 1.00 96.31 80 HIS A O 1
ATOM 659 N N . LEU A 1 81 ? -3.376 -9.886 -0.588 1.00 96.75 81 LEU A N 1
ATOM 660 C CA . LEU A 1 81 ? -2.454 -8.899 -0.020 1.00 96.75 81 LEU A CA 1
ATOM 661 C C . LEU A 1 81 ? -2.559 -8.850 1.512 1.00 96.75 81 LEU A C 1
ATOM 663 O O . LEU A 1 81 ? -1.536 -8.934 2.192 1.00 96.75 81 LEU A O 1
ATOM 667 N N . LEU A 1 82 ? -3.777 -8.772 2.053 1.00 96.25 82 LEU A N 1
ATOM 668 C CA . LEU A 1 82 ? -4.039 -8.771 3.493 1.00 96.25 82 LEU A CA 1
ATOM 669 C C . LEU A 1 82 ? -3.610 -10.085 4.149 1.00 96.25 82 LEU A C 1
ATOM 671 O O . LEU A 1 82 ? -3.025 -10.068 5.230 1.00 96.25 82 LEU A O 1
ATOM 675 N N . HIS A 1 83 ? -3.814 -11.225 3.484 1.00 95.94 83 HIS A N 1
ATOM 676 C CA . HIS A 1 83 ? -3.314 -12.518 3.958 1.00 95.94 83 HIS A CA 1
ATOM 677 C C . HIS A 1 83 ? -1.791 -12.523 4.124 1.00 95.94 83 HIS A C 1
ATOM 679 O O . HIS A 1 83 ? -1.275 -12.981 5.143 1.00 95.94 83 HIS A O 1
ATOM 685 N N . ILE A 1 84 ? -1.054 -11.981 3.151 1.00 95.75 84 ILE A N 1
ATOM 686 C CA . ILE A 1 84 ? 0.406 -11.861 3.252 1.00 95.75 84 ILE A CA 1
ATOM 687 C C . ILE A 1 84 ? 0.790 -10.872 4.353 1.00 95.75 84 ILE A C 1
ATOM 689 O O . ILE A 1 84 ? 1.675 -11.187 5.144 1.00 95.75 84 ILE A O 1
ATOM 693 N N . ALA A 1 85 ? 0.123 -9.719 4.449 1.00 95.31 85 ALA A N 1
ATOM 694 C CA . ALA A 1 85 ? 0.382 -8.733 5.498 1.00 95.31 85 ALA A CA 1
ATOM 695 C C . ALA A 1 85 ? 0.186 -9.329 6.903 1.00 95.31 85 ALA A C 1
ATOM 697 O O . ALA A 1 85 ? 1.024 -9.136 7.781 1.00 95.31 85 ALA A O 1
ATOM 698 N N . ASN A 1 86 ? -0.855 -10.141 7.097 1.00 92.94 86 ASN A N 1
ATOM 699 C CA . ASN A 1 86 ? -1.104 -10.851 8.351 1.00 92.94 86 ASN A CA 1
ATOM 700 C C . ASN A 1 86 ? -0.070 -11.953 8.633 1.00 92.94 86 ASN A C 1
ATOM 702 O O . ASN A 1 86 ? 0.233 -12.242 9.784 1.00 92.94 86 ASN A O 1
ATOM 706 N N . LYS A 1 87 ? 0.565 -12.548 7.622 1.00 93.38 87 LYS A N 1
ATOM 707 C CA . LYS A 1 87 ? 1.704 -13.448 7.876 1.00 93.38 87 LYS A CA 1
ATOM 708 C C . LYS A 1 87 ? 2.948 -12.723 8.393 1.00 93.38 87 LYS A C 1
ATOM 710 O O . LYS A 1 87 ? 3.842 -13.376 8.918 1.00 93.38 87 LYS A O 1
ATOM 715 N N . LEU A 1 88 ? 3.012 -11.399 8.245 1.00 90.31 88 LEU A N 1
ATOM 716 C CA . LEU A 1 88 ? 4.102 -10.569 8.761 1.00 90.31 88 LEU A CA 1
ATOM 717 C C . LEU A 1 88 ? 3.866 -10.095 10.205 1.00 90.31 88 LEU A C 1
ATOM 719 O O . LEU A 1 88 ? 4.725 -9.398 10.750 1.00 90.31 88 LEU A O 1
ATOM 723 N N . ARG A 1 89 ? 2.735 -10.458 10.836 1.00 86.62 89 ARG A N 1
ATOM 724 C CA . ARG A 1 89 ? 2.477 -10.147 12.252 1.00 86.62 89 ARG A CA 1
ATOM 725 C C . ARG A 1 89 ? 3.611 -10.696 13.127 1.00 86.62 89 ARG A C 1
ATOM 727 O O . ARG A 1 89 ? 4.055 -11.825 12.931 1.00 86.62 89 ARG A O 1
ATOM 734 N N . GLY A 1 90 ? 4.103 -9.884 14.062 1.00 75.81 90 GLY A N 1
ATOM 735 C CA . GLY A 1 90 ? 5.211 -10.239 14.961 1.00 75.81 90 GLY A CA 1
ATOM 736 C C . GLY A 1 90 ? 6.609 -10.323 14.324 1.00 75.81 90 GLY A C 1
ATOM 737 O O . GLY A 1 90 ? 7.583 -10.480 15.053 1.00 75.81 90 GLY A O 1
ATOM 738 N N . LEU A 1 91 ? 6.739 -10.201 12.994 1.00 72.00 91 LEU A N 1
ATOM 739 C CA . LEU A 1 91 ? 8.037 -10.182 12.297 1.00 72.00 91 LEU A CA 1
ATOM 740 C C . LEU A 1 91 ? 8.558 -8.765 12.039 1.00 72.00 91 LEU A C 1
ATOM 742 O O . LEU A 1 91 ? 9.759 -8.578 11.855 1.00 72.00 91 LEU A O 1
ATOM 746 N N . VAL A 1 92 ? 7.663 -7.778 11.996 1.00 63.84 92 VAL A N 1
ATOM 747 C CA . VAL A 1 92 ? 8.017 -6.365 11.838 1.00 63.84 92 VAL A CA 1
ATOM 748 C C . VAL A 1 92 ? 8.045 -5.739 13.235 1.00 63.84 92 VAL A C 1
ATOM 750 O O . VAL A 1 92 ? 6.984 -5.663 13.858 1.00 63.84 92 VAL A O 1
ATOM 753 N N . PRO A 1 93 ? 9.214 -5.319 13.756 1.00 56.56 93 PRO A N 1
ATOM 754 C CA . PRO A 1 93 ? 9.262 -4.561 14.999 1.00 56.56 93 PRO A CA 1
ATOM 755 C C . PRO A 1 93 ? 8.497 -3.252 14.788 1.00 56.56 93 PRO A C 1
ATOM 757 O O . PRO A 1 93 ? 8.771 -2.537 13.820 1.00 56.56 93 PRO A O 1
ATOM 760 N N . CYS A 1 94 ? 7.510 -2.999 15.646 1.00 53.03 94 CYS A N 1
ATOM 761 C CA . CYS A 1 94 ? 6.788 -1.729 15.696 1.00 53.03 94 CYS A CA 1
ATOM 762 C C . CYS A 1 94 ? 7.663 -0.647 16.330 1.00 53.03 94 CYS A C 1
ATOM 764 O O . CYS A 1 94 ? 8.355 -0.974 17.322 1.00 53.03 94 CYS A O 1
#

Secondary structure (DSSP, 8-state):
---GGGTHHHH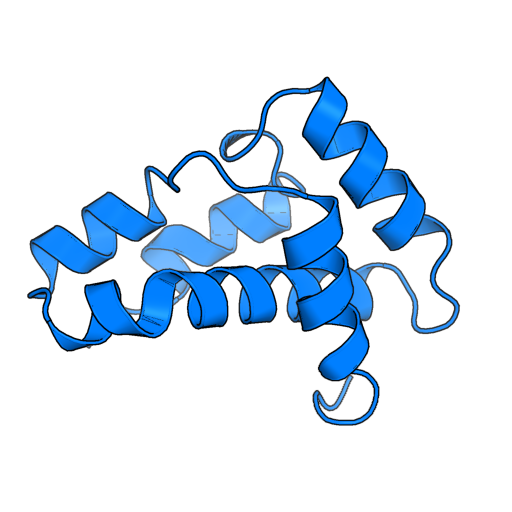HHTTTTTTS-HHHHHHHHHHHHH-TT-HHHHHHHHHHHHHHHTHHHHHHS-HHHHHHHHHSPPP--HHHHHHHHHHTTTTS--

pLDDT: mean 91.02, std 8.25, range [53.03, 96.75]

Radius of gyration: 12.85 Å; Cα contacts (8 Å, |Δi|>4): 64; chains: 1; bounding box: 33×23×32 Å

=== Feature glossary ===
The record interleaves many kinds of information about one protein. Here is each kind framed as the question it answers.

Q: Are the domains correctly placed relative to each other?
A: Predicted aligned error is AlphaFold's pairwise confidence. Unlike pLDDT (per-residue), PAE is per-residue-pair and captures whether two parts of the structure are correctly placed relative to each other. Units are ångströms of expected positional error.

Q: Which residues are in helices, strands, or loops?
A: Eight-state secondary structure (DSSP): H is the canonical α-helix, G the tighter 3₁₀-helix, I the wider π-helix; E/B are β-structure, T and S are turns and bends, and '-' is everything else. DSSP derives these from the pattern of main-chain N–H···O=C hydrogen bonds, not from the sequence.

Q: What if only a Cα trace is available?
A: P-SEA three-state annotation labels each residue as helix, strand, or coil based purely on the geometry of the Cα trace. It serves as a fallback when the full backbone (and thus DSSP) is unavailable.

Q: What are the backbone torsion angles?
A: φ (phi) and ψ (psi) are the two rotatable backbone dihedrals per residue: φ is the C(i-1)–N–Cα–C torsion, ψ is the N–Cα–C–N(i+1) torsion, both in degrees on (−180°, 180°]. α-helical residues cluster near (−60°, −45°); β-strand residues near (−120°, +130°). A Ramachandran plot is simply a scatter of (φ, ψ) for every residue.

Q: What known structures does this most resemble?
A: Structural nearest neighbors (via Foldseek easy-search vs the PDB). Reported per hit: target PDB id, E-value, and alignment TM-score. A TM-score above ~0.5 is the conventional threshold for 'same fold'.

Q: What family and function is it annotated with?
A: Database cross-references. InterPro integrates a dozen domain/family sig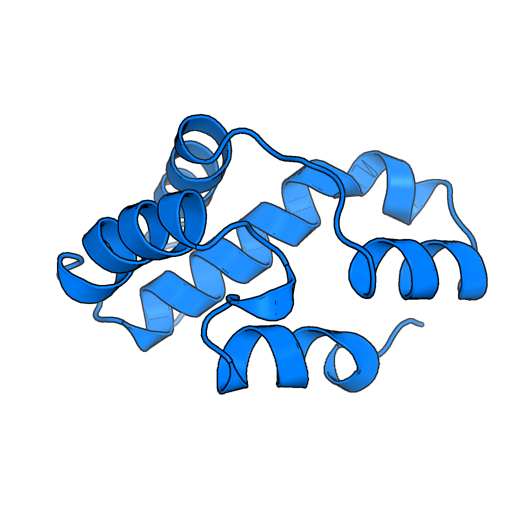nature databases into unified entries with residue-range hits. GO terms a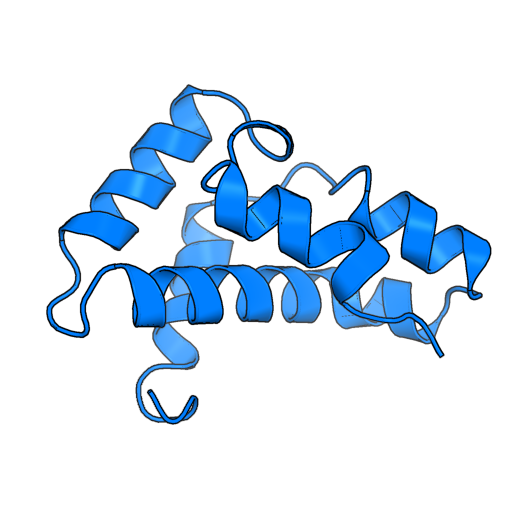ttach function/process/location labels with evidence codes. CATH codes position the fold in a four-level structural taxonomy. Organism is the NCBI-taxonomy species name.

Q: Which residues are buried vs exposed?
A: Solvent accessibility: the surface area of each residue that a 1.4 Å water probe can touch, in Å². When only backbone atoms are present the absolute values are lower than full-atom SASA (side chains contribute most of the area) and are flagged as backbone-only.

Q: What do the diagnostic plots show?
A: Three diagnostic plots accompany the record. The Cα contact map visualizes the tertiary structure as a 2D adjacency matrix (8 Å cutoff, sequence-local contacts suppressed). The Ramachandran plot shows the distribution of backbone (φ, ψ) torsions, with points in the α and β basins reflecting secondary structure content. The PAE plot shows AlphaFold's inter-residue confidence as a color matrix.

Q: What is the amino-acid chain?
A: The amino-acid sequence is the protein's primary structure: the linear order of residues from the N-terminus to the C-terminus, written in one-letter code. Everything else here — the 3D coordinates, the secondary structure, the domain annotations — is ultimately a consequence of this string.

Q: What do the rendered images show?
A: The six renders are orthographic views along the three Cartesian axes in both directions. Representation (cartoon, sticks, or surface) and color scheme (sequence-rainbow or by-chain) vary across proteins so the training set covers all the common visualization conventions.

Q: Where is each backbone atom in 3D?
A: The mmCIF table is the protein's shape written out atom by atom. For each backbone N, Cα, C, and carbonyl O, it records an (x, y, z) coordinate triple in Å plus the residue type, chain letter, and residue number.

Q: How mobile is each atom in the crystal?
A: For experimental (PDB) structures, the B-factor (temperature factor) quantifies the positional spread of each atom in the crystal — a combination of thermal vibration and static disorder — in units of Å². High B-factors mark flexible loops or poorly resolved regions; low B-factors mark the rigid, well-ordered core.

Q: How big and how compact is the whole molecule?
A: Three whole-structure scalars: the radius of gyration (RMS distance of Cα from centroid, in Å), the count of Cα–Cα contacts (pairs closer than 8 Å and separated by more t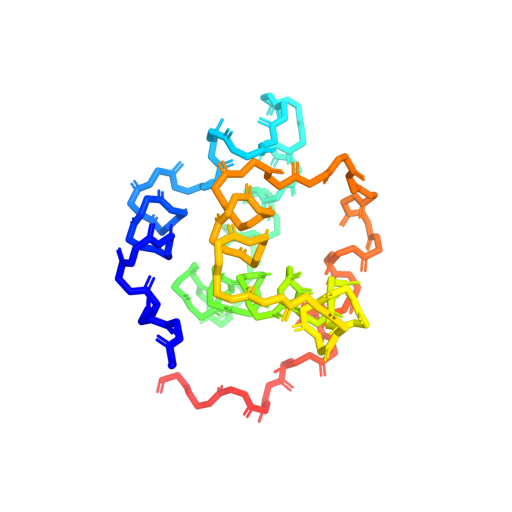han four residues in sequence — i.e. tertiary, not local, contacts), and the bounding-box dimensions. Together they distinguish compact globular folds from extended fibres or disordered chains.

Q: What does the local fold look like, residue by residue?
A: A 3Di character summarizes, for each residue, the relative orientation of the Cα frame of its nearest spatial neighbor. Because it encodes fold topology rather than chemistry, 3Di alignments detect remote structural similarity that sequence alignment misses.

Q: How confident is the AlphaFold model at each residue?
A: For AlphaFold models, the B-factor field carries pLDDT — the model's own estimate of local accuracy on a 0–100 scale. Regions with pLDDT<50 should be treated as essentially unmodeled; they often correspond to intrinsically disordered segments.